Protein AF-A0A832M094-F1 (afdb_monomer_lite)

Secondary structure (DSSP, 8-state):
-HHHHHHHHHHHHHHHHHHHHHHHHHHHS-HHHHH---SS----TTHHHHHHHHHHHHHHHHHHHT--SS-HHHHHHHHHHHHHHHHHHHHHHHHHHHHSSEEEEEETTEEEEEETTEEEEEE-HHHHHHHHHHHHHHHHHHHHHHTT----S--

Structure (mmCIF, N/CA/C/O backbone):
data_AF-A0A832M094-F1
#
_entry.id   AF-A0A832M094-F1
#
loop_
_atom_site.group_PDB
_atom_site.id
_atom_site.type_symbol
_atom_site.label_atom_id
_atom_site.label_alt_id
_atom_site.label_comp_id
_atom_site.label_asym_id
_atom_site.label_entity_id
_atom_site.label_seq_id
_atom_site.pdbx_PDB_ins_code
_atom_site.Cartn_x
_atom_site.Cartn_y
_atom_site.Cartn_z
_atom_site.occupancy
_atom_site.B_iso_or_equiv
_atom_site.auth_seq_id
_atom_site.auth_comp_id
_atom_site.auth_asym_id
_atom_site.auth_atom_id
_atom_site.pdbx_PDB_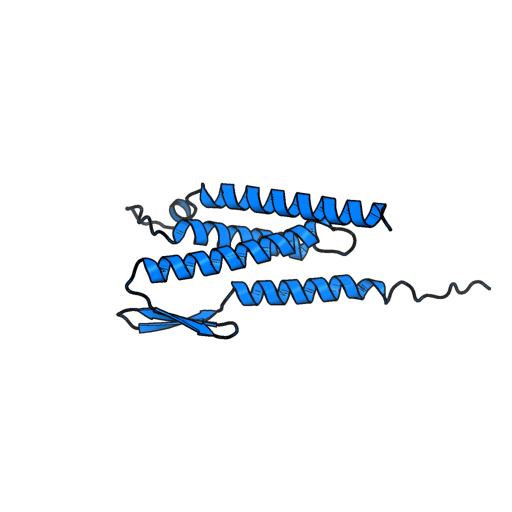model_num
ATOM 1 N N . MET A 1 1 ? -25.632 3.778 18.331 1.00 73.06 1 MET A N 1
ATOM 2 C CA . MET A 1 1 ? -25.282 3.499 16.916 1.00 73.06 1 MET A CA 1
ATOM 3 C C . MET A 1 1 ? -24.633 4.694 16.205 1.00 73.06 1 MET A C 1
ATOM 5 O O . MET A 1 1 ? -23.495 4.558 15.785 1.00 73.06 1 MET A O 1
ATOM 9 N N . ARG A 1 2 ? -25.271 5.877 16.120 1.00 86.62 2 ARG A N 1
ATOM 10 C CA . ARG A 1 2 ? -24.704 7.049 15.403 1.00 86.62 2 ARG A CA 1
ATOM 11 C C . ARG A 1 2 ? -23.358 7.559 15.945 1.00 86.62 2 ARG A C 1
ATOM 13 O O . ARG A 1 2 ? -22.489 7.901 15.156 1.00 86.62 2 ARG A O 1
ATOM 20 N N . VAL A 1 3 ? -23.169 7.600 17.267 1.00 89.00 3 VAL A N 1
ATOM 21 C CA . VAL A 1 3 ? -21.906 8.062 17.889 1.00 89.00 3 VAL A CA 1
ATOM 22 C C . VAL A 1 3 ? -20.737 7.138 17.542 1.00 89.00 3 VAL A C 1
ATOM 24 O O . VAL A 1 3 ? -19.653 7.603 17.212 1.00 89.00 3 VAL A O 1
ATOM 27 N N . GLU A 1 4 ? -20.974 5.829 17.564 1.00 88.56 4 GLU A N 1
ATOM 28 C CA . GLU A 1 4 ? -19.950 4.835 17.243 1.00 88.56 4 GLU A CA 1
ATOM 29 C C . GLU A 1 4 ? -19.554 4.868 15.769 1.00 88.56 4 GLU A C 1
ATOM 31 O O . GLU A 1 4 ? -18.366 4.839 15.463 1.00 88.56 4 GLU A O 1
ATOM 36 N N . LEU A 1 5 ? -20.527 5.055 14.874 1.00 91.25 5 LEU A N 1
ATOM 37 C CA . LEU A 1 5 ? -20.260 5.279 13.456 1.00 91.25 5 LEU A CA 1
ATOM 38 C C . LEU A 1 5 ? -19.427 6.549 13.224 1.00 91.25 5 LEU A C 1
ATOM 40 O O . LEU A 1 5 ? -18.454 6.507 12.482 1.00 91.25 5 LEU A O 1
ATOM 44 N N . LYS A 1 6 ? -19.755 7.664 13.893 1.00 94.19 6 LYS A N 1
ATOM 45 C CA . LYS A 1 6 ? -18.978 8.912 13.785 1.00 94.19 6 LYS A CA 1
ATOM 46 C C . LYS A 1 6 ? -17.523 8.729 14.216 1.00 94.19 6 LYS A C 1
ATOM 48 O O . LYS A 1 6 ? -16.629 9.235 13.550 1.00 94.19 6 LYS A O 1
ATOM 53 N N . LYS A 1 7 ? -17.281 7.995 15.305 1.00 92.38 7 LYS A N 1
ATOM 54 C CA . LYS A 1 7 ? -15.923 7.687 15.777 1.00 92.38 7 LYS A CA 1
ATOM 55 C C . LYS A 1 7 ? -15.159 6.790 14.800 1.00 92.38 7 LYS A C 1
ATOM 57 O O . LYS A 1 7 ? -13.977 7.022 14.581 1.00 92.38 7 LYS A O 1
ATOM 62 N N . GLU A 1 8 ? -15.812 5.777 14.226 1.00 93.94 8 GLU A N 1
ATOM 63 C CA . GLU A 1 8 ? -15.198 4.922 13.197 1.00 93.94 8 GLU A CA 1
ATOM 64 C C . GLU A 1 8 ? -14.836 5.722 11.943 1.00 93.94 8 GLU A C 1
ATOM 66 O O . GLU A 1 8 ? -13.698 5.655 11.492 1.00 93.94 8 GLU A O 1
ATOM 71 N N . LEU A 1 9 ? -15.759 6.542 11.432 1.00 95.75 9 LEU A N 1
ATOM 72 C CA . LEU A 1 9 ? -15.506 7.404 10.275 1.00 95.75 9 LEU A CA 1
ATOM 73 C C . LEU A 1 9 ? -14.412 8.436 10.557 1.00 95.75 9 LEU A C 1
ATOM 75 O O . LEU A 1 9 ? -13.543 8.643 9.719 1.00 95.75 9 LEU A O 1
ATOM 79 N N . GLY A 1 10 ? -14.422 9.050 11.743 1.00 97.31 10 GLY A N 1
ATOM 80 C CA . GLY A 1 10 ? -13.387 9.998 12.152 1.00 97.31 10 GLY A CA 1
ATOM 81 C C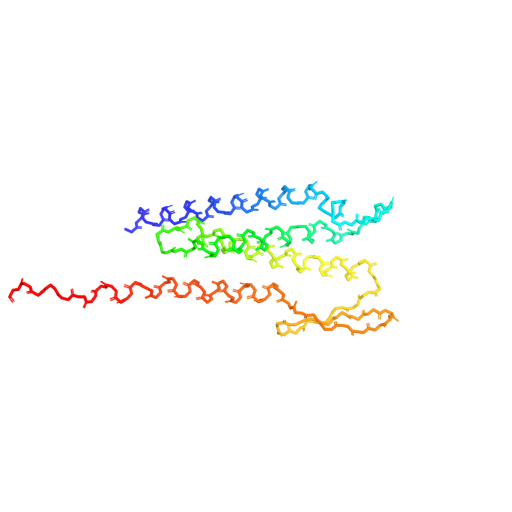 . GLY A 1 10 ? -12.002 9.353 12.213 1.00 97.31 10 GLY A C 1
ATOM 82 O O . GLY A 1 10 ? -11.041 9.924 11.707 1.00 97.31 10 GLY A O 1
ATOM 83 N N . ALA A 1 11 ? -11.902 8.139 12.763 1.00 97.06 11 ALA A N 1
ATOM 84 C CA . ALA A 1 11 ? -10.650 7.386 12.783 1.00 97.06 11 ALA A CA 1
ATOM 85 C C . ALA A 1 11 ? -10.197 6.977 11.373 1.00 97.06 11 ALA A C 1
ATOM 87 O O . ALA A 1 11 ? -9.014 7.087 11.068 1.00 97.06 11 ALA A O 1
ATOM 88 N N . GLY A 1 12 ? -11.127 6.548 10.513 1.00 97.50 12 GLY A N 1
ATOM 89 C CA . GLY A 1 12 ? -10.841 6.212 9.119 1.00 97.50 12 GLY A CA 1
ATOM 90 C C . GLY A 1 12 ? -10.336 7.413 8.320 1.00 97.50 12 GLY A C 1
ATOM 91 O O . GLY A 1 12 ? -9.324 7.313 7.634 1.00 97.50 12 GLY A O 1
ATOM 92 N N . PHE A 1 13 ? -10.988 8.569 8.464 1.00 98.31 13 PHE A N 1
ATOM 93 C CA . PHE A 1 13 ? -10.556 9.810 7.823 1.00 98.31 13 PHE A CA 1
ATOM 94 C C . PHE A 1 13 ? -9.177 10.248 8.324 1.00 98.31 13 PHE A C 1
ATOM 96 O O . PHE A 1 13 ? -8.294 10.509 7.515 1.00 98.31 13 PHE A O 1
ATOM 103 N N . ALA A 1 14 ? -8.959 10.253 9.643 1.00 98.25 14 ALA A N 1
ATOM 104 C CA . ALA A 1 14 ? -7.667 10.604 10.227 1.00 98.25 14 ALA A CA 1
ATOM 105 C C . ALA A 1 14 ? -6.541 9.670 9.751 1.00 98.25 14 ALA A C 1
ATOM 107 O O . ALA A 1 14 ? -5.464 10.143 9.392 1.00 98.25 14 ALA A O 1
ATOM 108 N N . ALA A 1 15 ? -6.795 8.358 9.704 1.00 98.44 15 ALA A N 1
ATOM 109 C CA . ALA A 1 15 ? -5.850 7.379 9.177 1.00 98.44 15 ALA A CA 1
ATOM 110 C C . ALA A 1 15 ? -5.527 7.637 7.702 1.00 98.44 15 ALA A C 1
ATOM 112 O O . ALA A 1 15 ? -4.357 7.668 7.336 1.00 98.44 15 ALA A O 1
ATOM 113 N N . LEU A 1 16 ? -6.545 7.882 6.872 1.00 98.50 16 LEU A N 1
ATOM 114 C CA . LEU A 1 16 ? -6.358 8.179 5.455 1.00 98.50 16 LEU A CA 1
ATOM 115 C C . LEU A 1 16 ? -5.545 9.462 5.247 1.00 98.50 16 LEU A C 1
ATOM 117 O O . LEU A 1 16 ? -4.590 9.456 4.474 1.00 98.50 16 LEU A O 1
ATOM 121 N N . SER A 1 17 ? -5.877 10.545 5.955 1.00 98.44 17 SER A N 1
ATOM 122 C CA . SER A 1 17 ? -5.116 11.798 5.894 1.00 98.44 17 SER A CA 1
ATOM 123 C C . SER A 1 17 ? -3.658 11.591 6.301 1.00 98.44 17 SER A C 1
ATOM 125 O O . SER A 1 17 ? -2.758 12.089 5.628 1.00 98.44 17 SER A O 1
ATOM 127 N N . LEU A 1 18 ? -3.415 10.818 7.364 1.00 98.50 18 LEU A N 1
ATOM 128 C CA . LEU A 1 18 ? -2.065 10.497 7.814 1.00 98.50 18 LEU A CA 1
ATOM 129 C C . LEU A 1 18 ? -1.306 9.654 6.779 1.00 98.50 18 LEU A C 1
ATOM 131 O O . LEU A 1 18 ? -0.157 9.958 6.477 1.00 98.50 18 LEU A O 1
ATOM 135 N N . THR A 1 19 ? -1.946 8.643 6.185 1.00 98.62 19 THR A N 1
ATOM 136 C CA . THR A 1 19 ? -1.367 7.843 5.095 1.00 98.62 19 THR A CA 1
ATOM 137 C C . THR A 1 19 ? -0.963 8.717 3.912 1.00 98.62 19 THR A C 1
ATOM 139 O O . THR A 1 19 ? 0.155 8.586 3.419 1.00 98.62 19 THR A O 1
ATOM 142 N N . LEU A 1 20 ? -1.834 9.632 3.477 1.00 98.38 20 LEU A N 1
ATOM 143 C CA . LEU A 1 20 ? -1.548 10.537 2.362 1.00 98.38 20 LEU A CA 1
ATOM 144 C C . LEU A 1 20 ? -0.398 11.497 2.681 1.00 98.38 20 LEU A C 1
ATOM 146 O O . LEU A 1 20 ? 0.463 11.714 1.832 1.00 98.38 20 LEU A O 1
ATOM 150 N N . LEU A 1 21 ? -0.344 12.027 3.907 1.00 98.31 21 LEU A N 1
ATOM 151 C CA . LEU A 1 21 ? 0.757 12.879 4.352 1.00 98.31 21 LEU A CA 1
ATOM 152 C C . LEU A 1 21 ? 2.092 12.122 4.332 1.00 98.31 21 LEU A C 1
ATOM 154 O O . LEU A 1 21 ? 3.063 12.608 3.759 1.00 98.31 21 LEU A O 1
ATOM 158 N N . ILE A 1 22 ? 2.136 10.918 4.912 1.00 98.06 22 ILE A N 1
ATOM 159 C CA . ILE A 1 22 ? 3.345 10.083 4.922 1.00 98.06 22 ILE A CA 1
ATOM 160 C C . ILE A 1 22 ? 3.761 9.729 3.487 1.00 98.06 22 ILE A C 1
ATOM 162 O O . ILE A 1 22 ? 4.943 9.805 3.161 1.00 98.06 22 ILE A O 1
ATOM 166 N N . ALA A 1 23 ? 2.810 9.388 2.613 1.00 97.44 23 ALA A N 1
ATOM 167 C CA . ALA A 1 23 ? 3.091 9.093 1.210 1.00 97.44 23 ALA A CA 1
ATOM 168 C C . ALA A 1 23 ? 3.664 10.309 0.463 1.00 97.44 23 ALA A C 1
ATOM 170 O O . ALA A 1 23 ? 4.625 10.161 -0.286 1.00 97.44 23 ALA A O 1
ATOM 171 N N . ALA A 1 24 ? 3.129 11.512 0.695 1.00 96.75 24 ALA A N 1
ATOM 172 C CA . ALA A 1 24 ? 3.652 12.742 0.100 1.00 96.75 24 ALA A CA 1
ATOM 173 C C . ALA A 1 24 ? 5.090 13.037 0.563 1.00 96.75 24 ALA A C 1
ATOM 175 O O . ALA A 1 24 ? 5.949 13.365 -0.256 1.00 96.75 24 ALA A O 1
ATOM 176 N N . LEU A 1 25 ? 5.377 12.852 1.856 1.00 96.25 25 LEU A N 1
ATOM 177 C CA . LEU A 1 25 ? 6.731 12.993 2.402 1.00 96.25 25 LEU A CA 1
ATOM 178 C C . LEU A 1 25 ? 7.691 11.948 1.814 1.00 96.25 25 LEU A C 1
ATOM 180 O O . LEU A 1 25 ? 8.807 12.289 1.421 1.00 96.25 25 LEU A O 1
ATOM 184 N N . ALA A 1 26 ? 7.251 10.694 1.695 1.00 94.81 26 ALA A N 1
ATOM 185 C CA . ALA A 1 26 ? 8.029 9.623 1.076 1.00 94.81 26 ALA A CA 1
ATOM 186 C C . ALA A 1 26 ? 8.323 9.908 -0.405 1.00 94.81 26 ALA A C 1
ATOM 188 O O . ALA A 1 26 ? 9.442 9.698 -0.862 1.00 94.81 26 ALA A O 1
ATOM 189 N N . ALA A 1 27 ? 7.346 10.433 -1.147 1.00 92.88 27 ALA A N 1
ATOM 190 C CA . ALA A 1 27 ? 7.522 10.823 -2.543 1.00 92.88 27 ALA A CA 1
ATOM 191 C C . ALA A 1 27 ? 8.575 11.933 -2.701 1.00 92.88 27 ALA A C 1
ATOM 193 O O . ALA A 1 27 ? 9.410 11.861 -3.602 1.00 92.88 27 ALA A O 1
ATOM 194 N N . ALA A 1 28 ? 8.557 12.929 -1.811 1.00 90.12 28 ALA A N 1
ATOM 195 C CA . ALA A 1 28 ? 9.466 14.074 -1.841 1.00 90.12 28 ALA A CA 1
ATOM 196 C C . ALA A 1 28 ? 10.895 13.751 -1.367 1.00 90.12 28 ALA A C 1
ATOM 198 O O . ALA A 1 28 ? 11.827 14.470 -1.718 1.00 90.12 28 ALA A O 1
ATOM 199 N N . THR A 1 29 ? 11.084 12.681 -0.592 1.00 86.88 29 THR A N 1
ATOM 200 C CA . THR A 1 29 ? 12.382 12.342 0.012 1.00 86.88 29 THR A CA 1
ATOM 201 C C . THR A 1 29 ? 13.147 11.341 -0.860 1.00 86.88 29 THR A C 1
ATOM 203 O O . THR A 1 29 ? 12.649 10.232 -1.055 1.00 86.88 29 THR A O 1
ATOM 206 N N . PRO A 1 30 ? 14.356 11.655 -1.363 1.00 82.88 30 PRO A N 1
ATOM 207 C CA . PRO A 1 30 ? 15.149 10.731 -2.171 1.00 82.88 30 PRO A CA 1
ATOM 208 C C . PRO A 1 30 ? 15.818 9.647 -1.323 1.00 82.88 30 PRO A C 1
ATOM 210 O O . PRO A 1 30 ? 17.008 9.692 -1.033 1.00 82.88 30 PRO A O 1
ATOM 213 N N . LEU A 1 31 ? 15.031 8.658 -0.892 1.00 77.12 31 LEU A N 1
ATOM 214 C CA . LEU A 1 31 ? 15.503 7.567 -0.031 1.00 77.12 31 LEU A CA 1
ATOM 215 C C . LEU A 1 31 ? 16.639 6.753 -0.669 1.00 77.12 31 LEU A C 1
ATOM 217 O O . LEU A 1 31 ? 17.504 6.244 0.039 1.00 77.12 31 LEU A O 1
ATOM 221 N N . GLU A 1 32 ? 16.662 6.637 -1.993 1.00 78.06 32 GLU A N 1
ATOM 222 C CA . GLU A 1 32 ? 17.717 5.937 -2.719 1.00 78.06 32 GLU A CA 1
ATOM 223 C C . GLU A 1 32 ? 19.086 6.620 -2.623 1.00 78.06 32 GLU A C 1
ATOM 225 O O . GLU A 1 32 ? 20.094 5.919 -2.688 1.00 78.06 32 GLU A O 1
ATOM 230 N N . ASP A 1 33 ? 19.145 7.938 -2.411 1.00 74.25 33 ASP A N 1
ATOM 231 C CA . ASP A 1 33 ? 20.415 8.663 -2.264 1.00 74.25 33 ASP A CA 1
ATOM 232 C C . ASP A 1 33 ? 21.090 8.308 -0.932 1.00 74.25 33 ASP A C 1
ATOM 234 O O . ASP A 1 33 ? 22.311 8.340 -0.808 1.00 74.25 33 ASP A O 1
ATOM 238 N N . PHE A 1 34 ? 20.298 7.907 0.067 1.00 72.62 34 PHE A N 1
ATOM 239 C CA . PHE A 1 34 ? 20.805 7.410 1.345 1.00 72.62 34 PHE A CA 1
ATOM 240 C C . PHE A 1 34 ? 21.165 5.921 1.297 1.00 72.62 34 PHE A C 1
ATOM 242 O O . PHE A 1 34 ? 22.031 5.470 2.044 1.00 72.62 34 PHE A O 1
ATOM 249 N N . LEU A 1 35 ? 20.477 5.144 0.454 1.00 69.94 35 LEU A N 1
ATOM 250 C CA . LEU A 1 35 ? 20.593 3.682 0.412 1.00 69.94 35 LEU A CA 1
ATOM 251 C C . LEU A 1 35 ? 21.531 3.169 -0.687 1.00 69.94 35 LEU A C 1
ATOM 253 O O . LEU A 1 35 ? 21.949 2.012 -0.633 1.00 69.94 35 LEU A O 1
ATOM 257 N N . SER A 1 36 ? 21.872 3.992 -1.679 1.00 60.75 36 SER A N 1
ATOM 258 C CA . SER A 1 36 ? 22.736 3.609 -2.793 1.00 60.75 36 SER A CA 1
ATOM 259 C C . SER A 1 36 ? 24.037 4.416 -2.799 1.00 60.75 36 SER A C 1
ATOM 261 O O . SER A 1 36 ? 24.042 5.635 -2.713 1.00 60.75 36 SER A O 1
ATOM 263 N N . HIS A 1 37 ? 25.172 3.721 -2.915 1.00 58.09 37 HIS A N 1
ATOM 264 C CA . HIS A 1 37 ? 26.513 4.322 -2.955 1.00 58.09 37 HIS A CA 1
ATOM 265 C C . HIS A 1 37 ? 26.922 4.769 -4.375 1.00 58.09 37 HIS A C 1
ATOM 267 O O . HIS A 1 37 ? 28.108 4.841 -4.694 1.00 58.09 37 HIS A O 1
ATOM 273 N N . TYR A 1 38 ? 25.962 4.982 -5.284 1.00 55.84 38 TYR A N 1
ATOM 274 C CA . TYR A 1 38 ? 26.288 5.272 -6.680 1.00 55.84 38 TYR A CA 1
ATOM 275 C C . TYR A 1 38 ? 26.562 6.771 -6.884 1.00 55.84 38 TYR A C 1
ATOM 277 O O . TYR A 1 38 ? 25.717 7.594 -6.548 1.00 55.84 38 TYR A O 1
ATOM 285 N N . PRO A 1 39 ? 27.703 7.142 -7.496 1.00 55.28 39 PRO A N 1
ATOM 286 C CA . PRO A 1 39 ? 28.136 8.537 -7.625 1.00 55.28 39 PRO A CA 1
ATOM 287 C C . PRO A 1 39 ? 27.322 9.369 -8.632 1.00 55.28 39 PRO A C 1
ATOM 289 O O . PRO A 1 39 ? 27.555 10.567 -8.761 1.00 55.28 39 PRO A O 1
ATOM 292 N N . LEU A 1 40 ? 26.388 8.756 -9.368 1.00 54.12 40 LEU A N 1
ATOM 293 C CA . LEU A 1 40 ? 25.531 9.430 -10.343 1.00 54.12 40 LEU A CA 1
ATOM 294 C C . LEU A 1 40 ? 24.061 9.137 -10.017 1.00 54.12 40 LEU A C 1
ATOM 296 O O . LEU A 1 40 ? 23.679 7.961 -10.047 1.00 54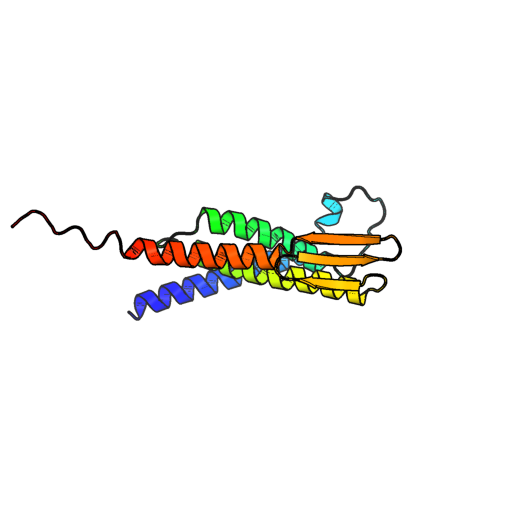.12 40 LEU A O 1
ATOM 300 N N . PRO A 1 41 ? 23.226 10.164 -9.763 1.00 56.56 41 PRO A N 1
ATOM 301 C CA . PRO A 1 41 ? 21.809 9.968 -9.502 1.00 56.56 41 PRO A CA 1
ATOM 302 C C . PRO A 1 41 ? 21.139 9.466 -10.782 1.00 56.56 41 PRO A C 1
ATOM 304 O O . PRO A 1 41 ? 20.894 10.214 -11.729 1.00 56.56 41 PRO A O 1
ATOM 307 N N . ARG A 1 42 ? 20.860 8.163 -10.843 1.00 61.97 42 ARG A N 1
ATOM 308 C CA . ARG A 1 42 ? 20.002 7.607 -11.889 1.00 61.97 42 ARG A CA 1
ATOM 309 C C . ARG A 1 42 ? 18.563 7.818 -11.464 1.00 61.97 42 ARG A C 1
ATOM 311 O O . ARG A 1 42 ? 18.051 7.034 -10.680 1.00 61.97 42 ARG A O 1
ATOM 318 N N . LEU A 1 43 ? 17.921 8.864 -11.967 1.00 71.00 43 LEU A N 1
ATOM 319 C CA . LEU A 1 43 ? 16.497 9.087 -11.736 1.00 71.00 43 LEU A CA 1
ATOM 320 C C . LEU A 1 43 ? 15.695 8.132 -12.619 1.00 71.00 43 LEU A C 1
ATOM 322 O O . LEU A 1 43 ? 15.566 8.357 -13.823 1.00 71.00 43 LEU A O 1
ATOM 326 N N . TYR A 1 44 ? 15.161 7.062 -12.032 1.00 80.44 44 TYR A N 1
ATOM 327 C CA . TYR A 1 44 ? 14.214 6.208 -12.741 1.00 80.44 44 TYR A CA 1
ATOM 328 C C . TYR A 1 44 ? 12.772 6.641 -12.444 1.00 80.44 44 TYR A C 1
ATOM 330 O O . TYR A 1 44 ? 12.453 6.946 -11.292 1.00 80.44 44 TYR A O 1
ATOM 338 N N . PRO A 1 45 ? 11.861 6.607 -13.436 1.00 82.88 45 PRO A N 1
ATOM 339 C CA . PRO A 1 45 ? 10.462 7.008 -13.247 1.00 82.88 45 PRO A CA 1
ATOM 340 C C . PRO A 1 45 ? 9.733 6.248 -12.129 1.00 82.88 45 PRO A C 1
ATOM 342 O O . PRO A 1 45 ? 8.801 6.768 -11.523 1.00 82.88 45 PRO A O 1
ATOM 345 N N . TRP A 1 46 ? 10.165 5.021 -11.830 1.00 85.94 46 TRP A N 1
ATOM 346 C CA . TRP A 1 46 ? 9.561 4.167 -10.810 1.00 85.94 46 TRP A CA 1
ATOM 347 C C . TRP A 1 46 ? 10.030 4.463 -9.374 1.00 85.94 46 TRP A C 1
ATOM 349 O O . TRP A 1 46 ? 9.437 3.942 -8.428 1.00 85.94 46 TRP A O 1
ATOM 359 N N . TYR A 1 47 ? 11.043 5.317 -9.175 1.00 88.88 47 TYR A N 1
ATOM 360 C CA . TYR A 1 47 ? 11.595 5.629 -7.849 1.00 88.88 47 TYR A CA 1
ATOM 361 C C . TYR A 1 47 ? 10.571 6.232 -6.894 1.00 88.88 47 TYR A C 1
ATOM 363 O O . TYR A 1 47 ? 10.480 5.804 -5.746 1.00 88.88 47 TYR A O 1
ATOM 371 N N . VAL A 1 48 ? 9.758 7.181 -7.364 1.00 92.12 48 VAL A N 1
ATOM 372 C CA . VAL A 1 48 ? 8.734 7.826 -6.527 1.00 92.12 48 VAL A CA 1
ATOM 373 C C . VAL A 1 48 ? 7.767 6.788 -5.960 1.00 92.12 48 VAL A C 1
ATOM 375 O O . VAL A 1 48 ? 7.495 6.773 -4.761 1.00 92.12 48 VAL A O 1
ATOM 378 N N . TYR A 1 49 ? 7.290 5.878 -6.807 1.00 95.25 49 TYR A N 1
ATOM 379 C CA . TYR A 1 49 ? 6.367 4.825 -6.398 1.00 95.25 49 TYR A CA 1
ATOM 380 C C . TYR A 1 49 ? 7.033 3.806 -5.469 1.00 95.25 49 TYR A C 1
ATOM 382 O O . TYR A 1 49 ? 6.431 3.394 -4.480 1.00 95.25 49 TYR A O 1
ATOM 390 N N . TRP A 1 50 ? 8.294 3.454 -5.729 1.00 93.75 50 TRP A N 1
ATOM 391 C CA . TRP A 1 50 ? 9.067 2.570 -4.859 1.00 93.75 50 TRP A CA 1
ATOM 392 C C . TRP A 1 50 ? 9.253 3.152 -3.449 1.00 93.75 50 TRP A C 1
ATOM 394 O O . TRP A 1 50 ? 8.997 2.450 -2.470 1.00 93.75 50 TRP A O 1
ATOM 404 N N . ARG A 1 51 ? 9.611 4.440 -3.324 1.00 94.50 51 ARG A N 1
ATOM 405 C CA . ARG A 1 51 ? 9.751 5.122 -2.022 1.00 94.50 51 ARG A CA 1
ATOM 406 C C . ARG A 1 51 ? 8.456 5.045 -1.217 1.00 94.50 51 ARG A C 1
ATOM 408 O O . ARG A 1 51 ? 8.474 4.682 -0.042 1.00 94.50 51 ARG A O 1
ATOM 415 N N . ILE A 1 52 ? 7.328 5.349 -1.866 1.00 97.38 52 ILE A N 1
ATOM 416 C CA . ILE A 1 52 ? 6.005 5.268 -1.239 1.00 97.38 52 ILE A CA 1
ATOM 417 C C . ILE A 1 52 ? 5.733 3.831 -0.782 1.00 97.38 52 ILE A C 1
ATOM 419 O O . ILE A 1 52 ? 5.369 3.634 0.374 1.00 97.38 52 ILE A O 1
ATOM 423 N N . ALA A 1 53 ? 5.957 2.830 -1.638 1.00 97.12 53 ALA A N 1
ATOM 424 C CA . ALA A 1 53 ? 5.702 1.429 -1.307 1.00 97.12 53 ALA A CA 1
ATOM 425 C C . ALA A 1 53 ? 6.507 0.962 -0.082 1.00 97.12 53 ALA A C 1
ATOM 427 O O . ALA A 1 53 ? 5.947 0.335 0.818 1.00 97.12 53 ALA A O 1
ATOM 428 N N . VAL A 1 54 ? 7.795 1.317 -0.004 1.00 95.81 54 VAL A N 1
ATOM 429 C CA . VAL A 1 54 ? 8.667 0.975 1.132 1.00 95.81 54 VAL A CA 1
ATOM 430 C C . VAL A 1 54 ? 8.174 1.620 2.427 1.00 95.81 54 VAL A C 1
ATOM 432 O O . VAL A 1 54 ? 8.023 0.939 3.442 1.00 95.81 54 VAL A O 1
ATOM 435 N N . VAL A 1 55 ? 7.874 2.919 2.410 1.00 97.69 55 VAL A N 1
ATOM 436 C CA . VAL A 1 55 ? 7.413 3.623 3.616 1.00 97.69 55 VAL A CA 1
ATOM 437 C C . VAL A 1 55 ? 6.029 3.135 4.050 1.00 97.69 55 VAL A C 1
ATOM 439 O O . VAL A 1 55 ? 5.773 2.982 5.248 1.00 97.69 55 VAL A O 1
ATOM 442 N N . MET A 1 56 ? 5.141 2.832 3.101 1.00 98.62 56 MET A N 1
ATOM 443 C CA . MET A 1 56 ? 3.836 2.246 3.405 1.00 98.62 56 MET A CA 1
ATOM 444 C C . MET A 1 56 ? 3.962 0.839 3.988 1.00 98.62 56 MET A C 1
ATOM 446 O O . MET A 1 56 ? 3.189 0.508 4.880 1.00 98.62 56 MET A O 1
ATOM 450 N N . LEU A 1 57 ? 4.959 0.046 3.578 1.00 98.44 57 LEU A N 1
ATOM 451 C CA . LEU A 1 57 ? 5.220 -1.267 4.176 1.00 98.44 57 LEU A CA 1
ATOM 452 C C . LEU A 1 57 ? 5.618 -1.132 5.646 1.00 98.44 57 LEU A C 1
ATOM 454 O O . LEU A 1 57 ? 5.065 -1.814 6.502 1.00 98.44 57 LEU A O 1
ATOM 458 N N . ILE A 1 58 ? 6.537 -0.214 5.952 1.00 98.06 58 ILE A N 1
ATOM 459 C CA . ILE A 1 58 ? 6.980 0.048 7.330 1.00 98.06 58 ILE A CA 1
ATOM 460 C C . ILE A 1 58 ? 5.810 0.561 8.179 1.00 98.06 58 ILE A C 1
ATOM 462 O O . ILE A 1 58 ? 5.588 0.088 9.295 1.00 98.06 58 ILE A O 1
ATOM 466 N N . THR A 1 59 ? 5.030 1.496 7.632 1.00 98.44 59 THR A N 1
ATOM 467 C CA . THR A 1 59 ? 3.830 2.031 8.289 1.00 98.44 59 THR A CA 1
ATOM 468 C C . THR A 1 59 ? 2.818 0.922 8.564 1.00 98.44 59 THR A C 1
ATOM 470 O O . THR A 1 59 ? 2.262 0.861 9.659 1.00 98.44 59 THR A O 1
ATOM 473 N N . TRP A 1 60 ? 2.615 0.020 7.601 1.00 98.69 60 TRP A N 1
ATOM 474 C CA . TRP A 1 60 ? 1.727 -1.126 7.734 1.00 98.69 60 TRP A CA 1
ATOM 475 C C . TRP A 1 60 ? 2.185 -2.081 8.841 1.00 98.69 60 TRP A C 1
ATOM 477 O O . TRP A 1 60 ? 1.374 -2.410 9.701 1.00 98.69 60 TRP A O 1
ATOM 487 N N . ILE A 1 61 ? 3.473 -2.448 8.896 1.00 98.50 61 ILE A N 1
ATOM 488 C CA . ILE A 1 61 ? 4.030 -3.317 9.954 1.00 98.50 61 ILE A CA 1
ATOM 489 C C . ILE A 1 61 ? 3.787 -2.703 11.340 1.00 98.50 61 ILE A C 1
ATOM 491 O O . ILE A 1 61 ? 3.307 -3.377 12.257 1.00 98.50 61 ILE A O 1
ATOM 495 N N . ALA A 1 62 ? 4.088 -1.411 11.496 1.00 98.19 62 ALA A N 1
ATOM 496 C CA . ALA A 1 62 ? 3.893 -0.706 12.759 1.00 98.19 62 ALA A CA 1
ATOM 497 C C . ALA A 1 62 ? 2.406 -0.626 13.148 1.00 98.19 62 ALA A C 1
ATOM 499 O O . ALA A 1 62 ? 2.049 -0.860 14.303 1.00 98.19 62 ALA A O 1
ATOM 500 N N . ALA A 1 63 ? 1.528 -0.321 12.189 1.00 98.00 63 ALA A N 1
ATOM 501 C CA . ALA A 1 63 ? 0.094 -0.211 12.425 1.00 98.00 63 ALA A CA 1
ATOM 502 C C . ALA A 1 63 ? -0.552 -1.568 12.740 1.00 98.00 63 ALA A C 1
ATOM 504 O O . ALA A 1 63 ? -1.339 -1.643 13.683 1.00 98.00 63 ALA A O 1
ATOM 505 N N . SER A 1 64 ? -0.187 -2.626 12.010 1.00 97.38 64 SER A N 1
ATOM 506 C CA . SER A 1 64 ? -0.630 -4.010 12.234 1.00 97.38 64 SER A CA 1
ATOM 507 C C . SER A 1 64 ? -0.247 -4.497 13.635 1.00 97.38 64 SER A C 1
ATOM 509 O O . SER A 1 64 ? -1.107 -4.950 14.389 1.00 97.38 64 SER A O 1
ATOM 511 N N . SER A 1 65 ? 0.992 -4.241 14.071 1.00 96.88 65 SER A N 1
ATOM 512 C CA . SER A 1 65 ? 1.467 -4.600 15.421 1.00 96.88 65 SER A CA 1
ATOM 513 C C . SER A 1 65 ? 0.657 -3.952 16.555 1.00 96.88 65 SER A C 1
ATOM 515 O O . SER A 1 65 ? 0.651 -4.434 17.688 1.00 96.88 65 SER A O 1
ATOM 517 N N . LEU A 1 66 ? -0.018 -2.834 16.271 1.00 96.00 66 LEU A N 1
ATOM 518 C CA . LEU A 1 66 ? -0.838 -2.086 17.224 1.00 96.00 66 LEU A CA 1
ATOM 519 C C . LEU A 1 66 ? -2.341 -2.222 16.949 1.00 96.00 66 LEU A C 1
ATOM 521 O O . LEU A 1 66 ? -3.144 -1.645 17.693 1.00 96.00 66 LEU A O 1
ATOM 525 N N . ALA A 1 67 ? -2.736 -2.924 15.885 1.00 93.38 67 ALA A N 1
ATOM 526 C CA . ALA A 1 67 ? -4.116 -3.017 15.453 1.00 93.38 67 ALA A CA 1
ATOM 527 C C . ALA A 1 67 ? -4.916 -3.844 16.463 1.00 93.38 67 ALA A C 1
ATOM 529 O O . ALA A 1 67 ? -4.650 -5.013 16.726 1.00 93.38 67 ALA A O 1
ATOM 530 N N . SER A 1 68 ? -5.935 -3.219 17.046 1.00 92.38 68 SER A N 1
ATOM 531 C CA . SER A 1 68 ? -6.859 -3.891 17.953 1.00 92.38 68 SER A CA 1
ATOM 532 C C . SER A 1 68 ? -8.279 -3.395 17.728 1.00 92.38 68 SER A C 1
ATOM 534 O O . SER A 1 68 ? -8.556 -2.481 16.939 1.00 92.38 68 SER A O 1
ATOM 536 N N . LYS A 1 69 ? -9.223 -4.003 18.442 1.00 87.81 69 LYS A N 1
ATOM 537 C CA . LYS A 1 69 ? -10.618 -3.583 18.393 1.00 87.81 69 LYS A CA 1
ATOM 538 C C . LYS A 1 69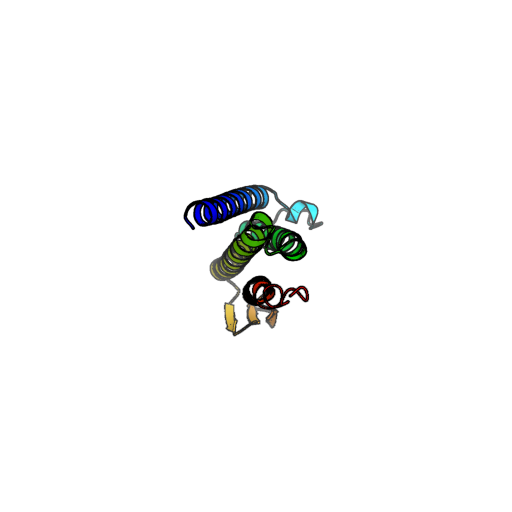 ? -10.808 -2.177 18.973 1.00 87.81 69 LYS A C 1
ATOM 540 O O . LYS A 1 69 ? -11.564 -1.389 18.401 1.00 87.81 69 LYS A O 1
ATOM 545 N N . GLU A 1 70 ? -10.108 -1.851 20.061 1.00 90.56 70 GLU A N 1
ATOM 546 C CA . GLU A 1 70 ? -10.151 -0.538 20.714 1.00 90.56 70 GLU A CA 1
ATOM 547 C C . GLU A 1 70 ? -9.363 0.519 19.929 1.00 90.56 70 GLU A C 1
ATOM 549 O O . GLU A 1 70 ? -9.764 1.683 19.868 1.0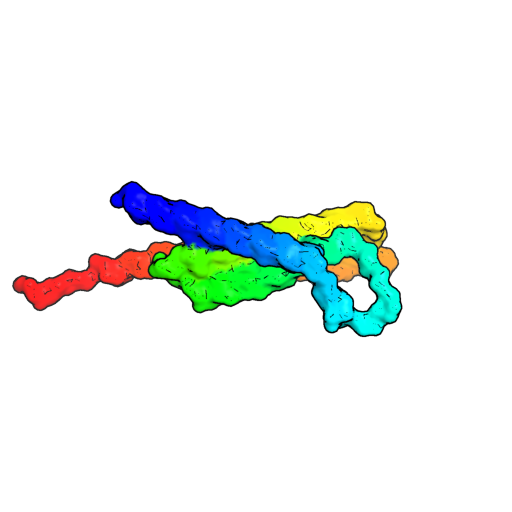0 90.56 70 GLU A O 1
ATOM 554 N N . ARG A 1 71 ? -8.263 0.118 19.281 1.00 93.81 71 ARG A N 1
ATOM 555 C CA . ARG A 1 71 ? -7.346 1.012 18.561 1.00 93.81 71 ARG A CA 1
ATOM 556 C C . ARG A 1 71 ? -7.779 1.229 17.110 1.00 93.81 71 ARG A C 1
ATOM 558 O O . ARG A 1 71 ? -7.116 0.805 16.167 1.00 93.81 71 ARG A O 1
ATOM 565 N N . ARG A 1 72 ? -8.900 1.939 16.932 1.00 95.25 72 ARG A N 1
ATOM 566 C CA . ARG A 1 72 ? -9.507 2.223 15.611 1.00 95.25 72 ARG A CA 1
ATOM 567 C C . ARG A 1 72 ? -8.539 2.896 14.646 1.00 95.25 72 ARG A C 1
ATOM 569 O O . ARG A 1 72 ? -8.494 2.508 13.488 1.00 95.25 72 ARG A O 1
ATOM 576 N N . LEU A 1 73 ? -7.771 3.877 15.127 1.00 96.81 73 LEU A N 1
ATOM 577 C CA . LEU A 1 73 ? -6.807 4.597 14.294 1.00 96.81 73 LEU A CA 1
ATOM 578 C C . LEU A 1 73 ? -5.734 3.652 13.743 1.00 96.81 73 LEU A C 1
ATOM 580 O O . LEU A 1 73 ? -5.514 3.656 12.543 1.00 96.81 73 LEU A O 1
ATOM 584 N N . ALA A 1 74 ? -5.124 2.811 14.587 1.00 97.31 74 ALA A N 1
ATOM 585 C CA . ALA A 1 74 ? -4.114 1.842 14.150 1.00 97.31 74 ALA A CA 1
ATOM 586 C C . ALA A 1 74 ? -4.690 0.841 13.137 1.00 97.31 74 ALA A C 1
ATOM 588 O O . ALA A 1 74 ? -4.089 0.598 12.097 1.00 97.31 74 ALA A O 1
ATOM 589 N N . ARG A 1 75 ? -5.904 0.337 13.390 1.00 97.19 75 ARG A N 1
ATOM 590 C CA . ARG A 1 75 ? -6.606 -0.565 12.469 1.00 97.19 75 ARG A CA 1
ATOM 591 C C . ARG A 1 75 ? -6.866 0.080 11.106 1.00 97.19 75 ARG A C 1
ATOM 593 O O . ARG A 1 75 ? -6.604 -0.534 10.079 1.00 97.19 75 ARG A O 1
ATOM 600 N N . TRP A 1 76 ? -7.371 1.312 11.084 1.00 98.25 76 TRP A N 1
ATOM 601 C CA . TRP A 1 76 ? -7.603 2.019 9.826 1.00 98.25 76 TRP A CA 1
ATOM 602 C C . TRP A 1 76 ? -6.297 2.408 9.135 1.00 98.25 76 TRP A C 1
ATOM 604 O O . TRP A 1 76 ? -6.226 2.289 7.919 1.00 98.25 76 TRP A O 1
ATOM 614 N N . LEU A 1 77 ? -5.258 2.780 9.888 1.00 98.50 77 LEU A N 1
ATOM 615 C CA . LEU A 1 77 ? -3.937 3.107 9.348 1.00 98.50 77 LEU A CA 1
ATOM 616 C C . LEU A 1 77 ? -3.271 1.887 8.704 1.00 98.50 77 LEU A C 1
ATOM 618 O O . LEU A 1 77 ? -2.657 2.018 7.649 1.00 98.50 77 LEU A O 1
ATOM 622 N N . MET A 1 78 ? -3.436 0.698 9.287 1.00 98.56 78 MET A N 1
ATOM 623 C CA . MET A 1 78 ? -3.037 -0.572 8.676 1.00 98.56 78 MET A CA 1
ATOM 624 C C . MET A 1 78 ? -3.753 -0.773 7.333 1.00 98.56 78 MET A C 1
ATOM 626 O O . MET A 1 78 ? -3.106 -1.015 6.321 1.00 98.56 78 MET A O 1
ATOM 630 N N . VAL A 1 79 ? -5.077 -0.603 7.285 1.00 98.50 79 VAL A N 1
ATOM 631 C CA . VAL A 1 79 ? -5.847 -0.770 6.040 1.00 98.50 79 VAL A CA 1
ATOM 632 C C . VAL A 1 79 ? -5.429 0.244 4.969 1.00 98.50 79 VAL A C 1
ATOM 634 O O . VAL A 1 79 ? -5.170 -0.135 3.828 1.00 98.50 79 VAL A O 1
ATOM 637 N N . THR A 1 80 ? -5.346 1.530 5.308 1.00 98.62 80 THR A N 1
ATOM 638 C CA . THR A 1 80 ? -5.023 2.580 4.331 1.00 98.62 80 THR A CA 1
ATOM 639 C C . THR A 1 80 ? -3.578 2.489 3.846 1.00 98.62 80 THR A C 1
ATOM 641 O O . THR A 1 80 ? -3.337 2.680 2.655 1.00 98.62 80 THR A O 1
ATOM 644 N N . SER A 1 81 ? -2.624 2.132 4.714 1.00 98.69 81 SER A N 1
ATOM 645 C CA . SER A 1 81 ? -1.231 1.889 4.305 1.00 98.69 81 SER A CA 1
ATOM 646 C C . SER A 1 81 ? -1.082 0.644 3.426 1.00 98.69 81 SER A C 1
ATOM 648 O O . SER A 1 81 ? -0.358 0.710 2.438 1.00 98.69 81 SER A O 1
ATOM 650 N N . ALA A 1 82 ? -1.820 -0.443 3.685 1.00 98.75 82 ALA A N 1
ATOM 651 C CA . ALA A 1 82 ? -1.846 -1.618 2.805 1.00 98.75 82 ALA A CA 1
ATOM 652 C C . ALA A 1 82 ? -2.345 -1.272 1.389 1.00 98.75 82 ALA A C 1
ATOM 654 O O . ALA A 1 82 ? -1.744 -1.673 0.391 1.00 98.75 82 ALA A O 1
ATOM 655 N N . LEU A 1 83 ? -3.421 -0.483 1.292 1.00 98.69 83 LEU A N 1
ATOM 656 C CA . LEU A 1 83 ? -3.965 -0.024 0.009 1.00 98.69 83 LEU A CA 1
ATOM 657 C C . LEU A 1 83 ? -2.992 0.899 -0.736 1.00 98.69 83 LEU A C 1
ATOM 659 O O . LEU A 1 83 ? -2.800 0.754 -1.946 1.00 98.69 83 LEU A O 1
ATOM 663 N N . ALA A 1 84 ? -2.358 1.833 -0.024 1.00 98.56 84 ALA A N 1
ATOM 664 C CA . ALA A 1 84 ? -1.359 2.729 -0.597 1.00 98.56 84 ALA A CA 1
ATOM 665 C C . ALA A 1 84 ? -0.100 1.969 -1.051 1.00 98.56 84 ALA A C 1
ATOM 667 O O . ALA A 1 84 ? 0.432 2.25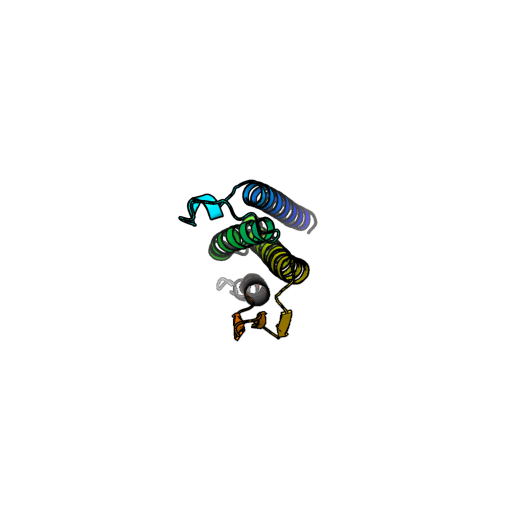3 -2.127 1.00 98.56 84 ALA A O 1
ATOM 668 N N . LEU A 1 85 ? 0.340 0.964 -0.286 1.00 98.62 85 LEU A N 1
ATOM 669 C CA . LEU A 1 85 ? 1.416 0.051 -0.668 1.00 98.62 85 LEU A CA 1
ATOM 670 C C . LEU A 1 85 ? 1.082 -0.684 -1.961 1.00 98.62 85 LEU A C 1
ATOM 672 O O . LEU A 1 85 ? 1.881 -0.650 -2.888 1.00 98.62 85 LEU A O 1
ATOM 676 N N . ALA A 1 86 ? -0.087 -1.319 -2.055 1.00 98.56 86 ALA A N 1
ATOM 677 C CA . ALA A 1 86 ? -0.458 -2.066 -3.255 1.00 98.56 86 ALA A CA 1
ATOM 678 C C . ALA A 1 86 ? -0.547 -1.139 -4.478 1.00 98.56 86 ALA A C 1
ATOM 680 O O . ALA A 1 86 ? 0.012 -1.434 -5.531 1.00 98.56 86 ALA A O 1
ATOM 681 N N . SER A 1 87 ? -1.172 0.031 -4.314 1.00 98.38 87 SER A N 1
ATOM 682 C CA . SER A 1 87 ? -1.308 1.023 -5.387 1.00 98.38 87 SER A CA 1
ATOM 683 C C . SER A 1 87 ? 0.053 1.506 -5.896 1.00 98.38 87 SER A C 1
ATOM 685 O O . SER A 1 87 ? 0.294 1.543 -7.100 1.00 98.38 87 SER A O 1
ATOM 687 N N . SER A 1 88 ? 0.964 1.847 -4.982 1.00 98.06 88 SER A N 1
ATOM 688 C CA . SER A 1 88 ? 2.317 2.289 -5.335 1.00 98.06 88 SER A CA 1
ATOM 689 C C . SER A 1 88 ? 3.181 1.151 -5.884 1.00 98.06 88 SER A C 1
ATOM 691 O O . SER A 1 88 ? 3.927 1.372 -6.832 1.00 98.06 88 SER A O 1
ATOM 693 N N . HIS A 1 89 ? 3.032 -0.078 -5.382 1.00 97.56 89 HIS A N 1
ATOM 694 C CA . HIS A 1 89 ? 3.697 -1.256 -5.935 1.00 97.56 89 HIS A CA 1
ATOM 695 C C . HIS A 1 89 ? 3.342 -1.446 -7.414 1.00 97.56 89 HIS A C 1
ATOM 697 O O . HIS A 1 89 ? 4.237 -1.497 -8.256 1.00 97.56 89 HIS A O 1
ATOM 703 N N . TYR A 1 90 ? 2.052 -1.457 -7.758 1.00 97.31 90 TYR A N 1
ATOM 704 C CA . TYR A 1 90 ? 1.626 -1.622 -9.149 1.00 97.31 90 TYR A CA 1
ATOM 705 C C . TYR A 1 90 ? 1.945 -0.411 -10.025 1.00 97.31 90 TYR A C 1
ATOM 707 O O . TYR A 1 90 ? 2.280 -0.589 -11.195 1.00 97.31 90 TYR A O 1
ATOM 715 N N . ALA A 1 91 ? 1.922 0.806 -9.474 1.00 96.88 91 ALA A N 1
ATOM 716 C CA . ALA A 1 91 ? 2.389 1.990 -10.191 1.00 96.88 91 ALA A CA 1
ATOM 717 C C . ALA A 1 91 ? 3.889 1.903 -10.526 1.00 96.88 91 ALA A C 1
ATOM 719 O O . ALA A 1 91 ? 4.285 2.259 -11.634 1.00 96.88 91 ALA A O 1
ATOM 720 N N . ALA A 1 92 ? 4.716 1.370 -9.617 1.00 94.69 92 ALA A N 1
ATOM 721 C CA . ALA A 1 92 ? 6.136 1.133 -9.873 1.00 94.69 92 ALA A CA 1
ATOM 722 C C . ALA A 1 92 ? 6.346 0.116 -11.006 1.00 94.69 92 ALA A C 1
ATOM 724 O O . ALA A 1 92 ? 7.107 0.393 -11.931 1.00 94.69 92 ALA A O 1
ATOM 725 N N . LEU A 1 93 ? 5.628 -1.016 -10.977 1.00 94.69 93 LEU A N 1
ATOM 726 C CA . LEU A 1 93 ? 5.700 -2.035 -12.034 1.00 94.69 93 LEU A CA 1
ATOM 727 C C . LEU A 1 93 ? 5.235 -1.478 -13.390 1.00 94.69 93 LEU A C 1
ATOM 729 O O . LEU A 1 93 ? 5.883 -1.699 -14.411 1.00 94.69 93 LEU A O 1
ATOM 733 N N . ALA A 1 94 ? 4.145 -0.708 -13.411 1.00 94.81 94 ALA A N 1
ATOM 734 C CA . ALA A 1 94 ? 3.648 -0.069 -14.628 1.00 94.81 94 ALA A CA 1
ATOM 735 C C . ALA A 1 94 ? 4.645 0.956 -15.195 1.00 94.81 94 ALA A C 1
ATOM 737 O O . ALA A 1 94 ? 4.860 1.008 -16.409 1.00 94.81 94 ALA A O 1
ATOM 738 N N . ALA A 1 95 ? 5.285 1.747 -14.329 1.00 92.75 95 ALA A N 1
ATOM 739 C CA . ALA A 1 95 ? 6.323 2.692 -14.728 1.00 92.75 95 ALA A CA 1
ATOM 740 C C . ALA A 1 95 ? 7.567 1.979 -15.284 1.00 92.75 95 ALA A C 1
ATOM 742 O O . ALA A 1 95 ? 8.140 2.443 -16.268 1.00 92.75 95 ALA A O 1
ATOM 743 N N . GLU A 1 96 ? 7.957 0.839 -14.707 1.00 90.06 96 GLU A N 1
ATOM 744 C CA . GLU A 1 96 ? 9.053 0.003 -15.213 1.00 90.06 96 GLU A CA 1
ATOM 745 C C . GLU A 1 96 ? 8.741 -0.563 -16.608 1.00 90.06 96 GLU A C 1
ATOM 747 O O . GLU A 1 96 ? 9.566 -0.451 -17.514 1.00 90.06 96 GLU A O 1
ATOM 752 N N . VAL A 1 97 ? 7.525 -1.076 -16.825 1.00 90.88 97 VAL A N 1
ATOM 753 C CA . VAL A 1 97 ? 7.072 -1.545 -18.149 1.00 90.88 97 VAL A CA 1
ATOM 754 C C . VAL A 1 97 ? 7.056 -0.404 -19.170 1.00 90.88 97 VAL A C 1
ATOM 756 O O . VAL A 1 97 ? 7.510 -0.577 -20.301 1.00 90.88 97 VAL A O 1
ATOM 759 N N . THR A 1 98 ? 6.577 0.778 -18.773 1.00 89.75 98 THR A N 1
ATOM 760 C CA . THR A 1 98 ? 6.473 1.954 -19.657 1.00 89.75 98 THR A CA 1
ATOM 761 C C . THR A 1 98 ? 7.842 2.524 -20.032 1.00 89.75 98 THR A C 1
ATOM 763 O O . THR A 1 98 ? 8.018 3.007 -21.148 1.00 89.75 98 THR A O 1
ATOM 766 N N . ALA A 1 99 ? 8.831 2.441 -19.136 1.00 85.81 99 ALA A N 1
ATOM 767 C CA . ALA A 1 99 ? 10.209 2.842 -19.424 1.00 85.81 99 ALA A CA 1
ATOM 768 C C . ALA A 1 99 ? 10.886 1.947 -20.485 1.00 85.81 99 ALA A C 1
ATOM 770 O O . ALA A 1 99 ? 11.871 2.358 -21.100 1.00 85.81 99 ALA A O 1
ATOM 771 N N . GLY A 1 100 ? 10.332 0.757 -20.738 1.00 83.25 100 GLY A N 1
ATOM 772 C CA . GLY A 1 100 ? 10.763 -0.160 -21.785 1.00 83.25 100 GLY A CA 1
ATOM 773 C C . GLY A 1 100 ? 11.897 -1.098 -21.365 1.00 83.25 100 GLY A C 1
ATOM 774 O O . GLY A 1 100 ? 12.638 -0.864 -20.415 1.00 83.25 100 GLY A O 1
ATOM 775 N N . GLY A 1 101 ? 12.036 -2.204 -22.101 1.00 84.31 101 GLY A N 1
ATOM 776 C CA . GLY A 1 101 ? 13.089 -3.205 -21.872 1.00 84.31 101 GLY A CA 1
ATOM 777 C C . GLY A 1 101 ? 12.759 -4.278 -20.829 1.00 84.31 101 GLY A C 1
ATOM 778 O O . GLY A 1 101 ? 13.564 -5.193 -20.646 1.00 84.31 101 GLY A O 1
ATOM 779 N N . VAL A 1 102 ? 11.578 -4.198 -20.209 1.00 89.75 102 VAL A N 1
ATOM 780 C CA . VAL A 1 102 ? 11.060 -5.170 -19.243 1.00 89.75 102 VAL A CA 1
ATOM 781 C C . VAL A 1 102 ? 9.627 -5.554 -19.613 1.00 89.75 102 VAL A C 1
ATOM 783 O O . VAL A 1 102 ? 8.811 -4.694 -19.942 1.00 89.75 102 VAL A O 1
ATOM 786 N N . LYS A 1 103 ? 9.308 -6.848 -19.541 1.00 93.62 103 LYS A N 1
ATOM 787 C CA . LYS A 1 103 ? 7.944 -7.379 -19.626 1.00 93.62 103 LYS A CA 1
ATOM 788 C C . LYS A 1 103 ? 7.570 -7.991 -18.281 1.00 93.62 103 LYS A C 1
ATOM 790 O O . LYS A 1 103 ? 8.363 -8.727 -17.695 1.00 93.62 103 LYS A O 1
ATOM 795 N N . ILE A 1 104 ? 6.370 -7.682 -17.798 1.00 94.94 104 ILE A N 1
ATOM 796 C CA . ILE A 1 104 ? 5.866 -8.184 -16.518 1.00 94.94 104 ILE A CA 1
ATOM 797 C C . ILE A 1 104 ? 4.624 -9.036 -16.764 1.00 94.94 104 ILE A C 1
ATOM 799 O O . ILE A 1 104 ? 3.685 -8.596 -17.423 1.00 94.94 104 ILE A O 1
ATOM 803 N N . GLU A 1 105 ? 4.629 -10.253 -16.229 1.00 95.44 105 GLU A N 1
ATOM 804 C CA . GLU A 1 105 ? 3.493 -11.175 -16.246 1.00 95.44 105 GLU A CA 1
ATOM 805 C C . GLU A 1 105 ? 3.005 -11.403 -14.812 1.00 95.44 105 GLU A C 1
ATOM 807 O O . GLU A 1 105 ? 3.791 -11.752 -13.928 1.00 95.44 105 GLU A O 1
ATOM 812 N N . MET A 1 106 ? 1.712 -11.178 -14.577 1.00 96.50 106 MET A N 1
ATOM 813 C CA . MET A 1 106 ? 1.105 -11.241 -13.247 1.00 96.50 106 MET A CA 1
ATOM 814 C C . MET A 1 106 ? 0.505 -12.621 -12.977 1.00 96.50 106 MET A C 1
ATOM 816 O O . MET A 1 106 ? -0.236 -13.155 -13.798 1.00 96.50 106 MET A O 1
ATOM 820 N N . PHE A 1 107 ? 0.760 -13.153 -11.784 1.00 96.25 107 PHE A N 1
ATOM 821 C CA . PHE A 1 107 ? 0.184 -14.390 -11.266 1.00 96.25 107 PHE A CA 1
ATOM 822 C C . PHE A 1 107 ? -0.444 -14.136 -9.881 1.00 96.25 107 PHE A C 1
ATOM 824 O O . PHE A 1 107 ? -0.211 -13.095 -9.256 1.00 96.25 107 PHE A O 1
ATOM 831 N N . PRO A 1 108 ? -1.232 -15.082 -9.347 1.00 95.81 108 PRO A N 1
ATOM 832 C CA . PRO A 1 108 ? -1.606 -15.050 -7.939 1.00 95.81 108 PRO A CA 1
ATOM 833 C C . PRO A 1 108 ? -0.353 -15.126 -7.053 1.00 95.81 108 PRO A C 1
ATOM 835 O O . PRO A 1 108 ? 0.439 -16.060 -7.165 1.00 95.81 108 PRO A O 1
ATOM 838 N N . LEU A 1 109 ? -0.186 -14.138 -6.175 1.00 96.62 109 LEU A N 1
ATOM 839 C CA . LEU A 1 109 ? 0.912 -13.934 -5.219 1.00 96.62 109 LEU A CA 1
ATOM 840 C C . LEU A 1 109 ? 2.304 -13.729 -5.820 1.00 96.62 109 LEU A C 1
ATOM 842 O O . LEU A 1 109 ? 3.258 -13.509 -5.078 1.00 96.62 109 LEU A O 1
ATOM 846 N N . LEU A 1 110 ? 2.453 -13.801 -7.136 1.00 97.31 110 LEU A N 1
ATOM 847 C CA . LEU A 1 110 ? 3.743 -13.793 -7.811 1.00 97.31 110 LEU A CA 1
ATOM 848 C C . LEU A 1 110 ? 3.658 -12.932 -9.068 1.00 97.31 110 LEU A C 1
ATOM 850 O O . LEU A 1 110 ? 2.600 -12.777 -9.668 1.00 97.31 110 LEU A O 1
ATOM 854 N N . TYR A 1 111 ? 4.791 -12.423 -9.520 1.00 96.56 111 TYR A N 1
ATOM 855 C CA . TYR A 1 111 ? 4.908 -11.846 -10.852 1.00 96.56 111 TYR A CA 1
ATOM 856 C C . TYR A 1 111 ? 6.264 -12.196 -11.447 1.00 96.56 111 TYR A C 1
ATOM 858 O O . TYR A 1 111 ? 7.265 -12.334 -10.739 1.00 96.56 111 TYR A O 1
ATOM 866 N N . ARG A 1 112 ? 6.297 -12.382 -12.761 1.00 96.56 112 ARG A N 1
ATOM 867 C CA . ARG A 1 112 ? 7.523 -12.651 -13.507 1.00 96.56 112 ARG A CA 1
ATOM 868 C C . ARG A 1 112 ? 7.985 -11.373 -14.181 1.00 96.56 112 ARG A C 1
ATOM 870 O O . ARG A 1 112 ? 7.193 -10.693 -14.821 1.00 96.56 112 ARG A O 1
ATOM 877 N N . VAL A 1 113 ? 9.273 -11.085 -14.054 1.00 94.38 113 VAL A N 1
ATOM 878 C CA . VAL A 1 113 ? 9.957 -9.984 -14.731 1.00 94.38 113 VAL A CA 1
ATOM 879 C C . VAL A 1 113 ? 10.880 -10.583 -15.785 1.00 94.38 113 VAL A C 1
ATOM 881 O O . VAL A 1 113 ? 11.817 -11.301 -15.441 1.00 94.38 113 VAL A O 1
ATOM 884 N N . GLU A 1 114 ? 10.609 -10.312 -17.056 1.00 93.69 114 GLU A N 1
ATOM 885 C CA . GLU A 1 114 ? 11.419 -10.733 -18.201 1.00 93.69 114 GLU A CA 1
ATOM 886 C C . GLU A 1 114 ? 12.188 -9.527 -18.752 1.00 93.69 114 GLU A C 1
ATOM 888 O O . GLU A 1 114 ? 11.592 -8.524 -19.145 1.00 93.69 114 GLU A O 1
ATOM 893 N N . ALA A 1 115 ? 13.515 -9.623 -18.793 1.00 90.06 115 ALA A N 1
ATOM 894 C CA . ALA A 1 115 ? 14.403 -8.615 -19.370 1.00 90.06 115 ALA A CA 1
ATOM 895 C C . ALA A 1 115 ? 15.428 -9.286 -20.301 1.00 90.06 115 ALA A C 1
ATOM 897 O O . ALA A 1 115 ? 15.579 -10.507 -20.294 1.00 90.06 115 ALA A O 1
ATOM 898 N N . LYS A 1 116 ? 16.176 -8.496 -21.088 1.00 80.94 116 LYS A N 1
ATOM 899 C CA . LYS A 1 116 ? 17.127 -8.994 -22.114 1.00 80.94 116 LYS A CA 1
ATOM 900 C C . LYS A 1 116 ? 18.168 -10.021 -21.618 1.00 80.94 116 LYS A C 1
ATOM 902 O O . LYS A 1 116 ? 18.786 -10.675 -22.448 1.00 80.94 116 LYS A O 1
ATOM 907 N N . GLY A 1 117 ? 18.371 -10.160 -20.305 1.00 80.69 117 GLY A N 1
ATOM 908 C CA . GLY A 1 117 ? 19.321 -11.096 -19.690 1.00 80.69 117 GLY A CA 1
ATOM 909 C C . GLY A 1 117 ? 18.701 -12.261 -18.910 1.00 80.69 117 GLY A C 1
ATOM 910 O O . GLY A 1 117 ? 19.447 -13.010 -18.289 1.00 80.69 117 GLY A O 1
ATOM 911 N N . GLY A 1 118 ? 17.372 -12.418 -18.897 1.00 88.69 118 GLY A N 1
ATOM 912 C CA . GLY A 1 118 ? 16.713 -13.527 -18.205 1.00 88.69 118 GLY A CA 1
ATOM 913 C C . GLY A 1 118 ? 15.341 -13.184 -17.631 1.00 88.69 118 GLY A C 1
ATOM 914 O O . GLY A 1 118 ? 14.855 -12.056 -17.733 1.00 88.69 118 GLY A O 1
ATOM 915 N N . SER A 1 119 ? 14.725 -14.185 -17.005 1.00 93.50 119 SER A N 1
ATOM 916 C CA . SER A 1 119 ? 13.437 -14.061 -16.326 1.00 93.50 119 SER A CA 1
ATOM 917 C C . SER A 1 119 ? 13.588 -14.343 -14.837 1.00 93.50 119 SER A C 1
ATOM 919 O O . SER A 1 119 ? 14.193 -15.349 -14.465 1.00 93.50 119 SER A O 1
ATOM 921 N N . VAL A 1 120 ? 13.003 -13.499 -13.991 1.00 95.06 120 VAL A N 1
ATOM 922 C CA . VAL A 1 120 ? 13.017 -13.665 -12.533 1.00 95.06 120 VAL A CA 1
ATOM 923 C C . VAL A 1 120 ? 11.588 -13.662 -12.017 1.00 95.06 120 VAL A C 1
ATOM 925 O O . VAL A 1 120 ? 10.808 -12.764 -12.330 1.00 95.06 120 VAL A O 1
ATOM 928 N N . LEU A 1 121 ? 11.249 -14.664 -11.211 1.00 96.06 121 LEU A N 1
ATOM 929 C CA . LEU A 1 121 ? 9.980 -14.729 -10.497 1.00 96.06 121 LEU A CA 1
ATOM 930 C C . LEU A 1 121 ? 10.124 -14.020 -9.148 1.00 96.06 121 LEU A C 1
ATOM 932 O O . LEU A 1 121 ? 11.063 -14.290 -8.400 1.00 96.06 121 LEU A O 1
ATOM 936 N N . LYS A 1 122 ? 9.204 -13.108 -8.843 1.00 95.62 122 LYS A N 1
ATOM 937 C CA . LYS A 1 122 ? 9.194 -12.303 -7.621 1.00 95.62 122 LYS A CA 1
ATOM 938 C C . LYS A 1 122 ? 7.876 -12.493 -6.876 1.00 95.62 122 LYS A C 1
ATOM 940 O O . LYS A 1 122 ? 6.839 -12.744 -7.485 1.00 95.62 122 LYS A O 1
ATOM 945 N N . LEU A 1 123 ? 7.930 -12.355 -5.554 1.00 97.31 123 LEU A N 1
ATOM 946 C CA . LEU A 1 123 ? 6.748 -12.340 -4.694 1.00 97.31 123 LEU A CA 1
ATOM 947 C C . LEU A 1 123 ? 6.005 -11.008 -4.834 1.00 97.31 123 LEU A C 1
ATOM 949 O O . LEU A 1 123 ? 6.617 -9.944 -4.721 1.00 97.31 123 LEU A O 1
ATOM 953 N N . ASP A 1 124 ? 4.691 -11.067 -5.045 1.00 97.75 124 ASP A N 1
ATOM 954 C CA . ASP A 1 124 ? 3.815 -9.896 -5.053 1.00 97.75 124 ASP A CA 1
ATOM 955 C C . ASP A 1 124 ? 3.489 -9.492 -3.608 1.00 97.75 124 ASP A C 1
ATOM 957 O O . ASP A 1 124 ? 2.511 -9.936 -2.998 1.00 97.75 124 ASP A O 1
ATOM 961 N N . ILE A 1 125 ? 4.349 -8.640 -3.048 1.00 97.31 125 ILE A N 1
ATOM 962 C CA . ILE A 1 125 ? 4.181 -8.094 -1.697 1.00 97.31 125 ILE A CA 1
ATOM 963 C C . ILE A 1 125 ? 2.870 -7.305 -1.571 1.00 97.31 125 ILE A C 1
ATOM 965 O O . ILE A 1 125 ? 2.277 -7.305 -0.494 1.00 97.31 125 ILE A O 1
ATOM 969 N N . GLY A 1 126 ? 2.376 -6.693 -2.655 1.00 97.38 126 GLY A N 1
ATOM 970 C CA . GLY A 1 126 ? 1.082 -6.013 -2.672 1.00 97.38 126 GLY A CA 1
ATOM 971 C C . GLY A 1 126 ? -0.061 -6.963 -2.327 1.00 97.38 126 GLY A C 1
ATOM 972 O O . GLY A 1 126 ? -0.815 -6.708 -1.386 1.00 97.38 126 GLY A O 1
ATOM 973 N N . GLN A 1 127 ? -0.151 -8.099 -3.023 1.00 98.25 127 GLN A N 1
ATOM 974 C CA . GLN A 1 127 ? -1.177 -9.111 -2.742 1.00 98.25 127 GLN A CA 1
ATOM 975 C C . GLN A 1 127 ? -1.012 -9.728 -1.354 1.00 98.25 127 GLN A C 1
ATOM 977 O O . GLN A 1 127 ? -1.996 -9.876 -0.629 1.00 98.25 127 GLN A O 1
ATOM 982 N N . VAL A 1 128 ? 0.222 -10.062 -0.963 1.00 98.31 128 VAL A N 1
ATOM 983 C CA . VAL A 1 128 ? 0.503 -10.671 0.346 1.00 98.31 128 VAL A CA 1
ATOM 984 C C . VAL A 1 128 ? 0.040 -9.758 1.483 1.00 98.31 128 VAL A C 1
ATOM 986 O O . VAL A 1 128 ? -0.706 -10.198 2.357 1.00 98.31 128 VAL A O 1
ATOM 989 N N . VAL A 1 129 ? 0.412 -8.476 1.450 1.00 98.44 129 VAL A N 1
ATOM 990 C CA . VAL A 1 129 ? 0.029 -7.498 2.479 1.00 98.44 129 VAL A CA 1
ATOM 991 C C . VAL A 1 129 ? -1.486 -7.288 2.518 1.00 98.44 129 VAL A C 1
ATOM 993 O O . VAL A 1 129 ? -2.067 -7.233 3.604 1.00 98.44 129 VAL A O 1
ATOM 996 N N . LEU A 1 130 ? -2.158 -7.221 1.364 1.00 98.62 130 LEU A N 1
ATOM 997 C CA . LEU A 1 130 ? -3.619 -7.106 1.313 1.00 98.62 130 LEU A CA 1
ATOM 998 C C . LEU A 1 130 ? -4.313 -8.322 1.942 1.00 98.62 130 LEU A C 1
ATOM 1000 O O . LEU A 1 130 ? -5.240 -8.154 2.736 1.00 98.62 130 LEU A O 1
ATOM 1004 N N . LEU A 1 131 ? -3.852 -9.538 1.642 1.00 98.44 131 LEU A N 1
ATOM 1005 C CA . LEU A 1 131 ? -4.427 -10.760 2.207 1.00 98.44 131 LEU A CA 1
ATOM 1006 C C . LEU A 1 131 ? -4.220 -10.854 3.719 1.00 98.44 131 LEU A C 1
ATOM 1008 O O . LEU A 1 131 ? -5.166 -11.180 4.438 1.00 98.44 131 LEU A O 1
ATOM 1012 N N . ILE A 1 132 ? -3.023 -10.521 4.212 1.00 98.31 132 ILE A N 1
ATOM 1013 C CA . ILE A 1 132 ? -2.750 -10.483 5.656 1.00 98.31 132 ILE A CA 1
ATOM 1014 C C . ILE A 1 132 ? -3.638 -9.429 6.329 1.00 98.31 132 ILE A C 1
ATOM 1016 O O . ILE A 1 132 ? -4.274 -9.719 7.338 1.00 98.31 132 ILE A O 1
ATOM 1020 N N . THR A 1 133 ? -3.783 -8.247 5.725 1.00 98.44 133 THR A N 1
ATOM 1021 C CA . THR A 1 133 ? -4.666 -7.182 6.231 1.00 98.44 133 THR A CA 1
ATOM 1022 C C . THR A 1 133 ? -6.117 -7.657 6.349 1.00 98.44 133 THR A C 1
ATOM 1024 O O . THR A 1 133 ? -6.778 -7.399 7.357 1.00 98.44 133 THR A O 1
ATOM 1027 N N . ILE A 1 134 ? -6.629 -8.381 5.347 1.00 98.12 134 ILE A N 1
ATOM 1028 C CA . ILE A 1 134 ? -7.977 -8.968 5.390 1.00 98.12 134 ILE A CA 1
ATOM 1029 C C . ILE A 1 134 ? -8.078 -9.997 6.522 1.00 98.12 134 ILE A C 1
ATOM 1031 O O . ILE A 1 134 ? -9.033 -9.955 7.302 1.00 98.12 134 ILE A O 1
ATOM 1035 N N . ALA A 1 135 ? -7.099 -10.898 6.640 1.00 97.56 135 ALA A N 1
ATOM 1036 C CA . ALA A 1 135 ? -7.075 -11.914 7.687 1.00 97.56 135 ALA A CA 1
ATOM 1037 C C . ALA A 1 135 ? -7.082 -11.280 9.089 1.00 97.56 135 ALA A C 1
ATOM 1039 O O . ALA A 1 135 ? -7.906 -11.651 9.928 1.00 97.56 135 ALA A O 1
ATOM 1040 N N . GLU A 1 136 ? -6.245 -10.269 9.326 1.00 96.25 136 GLU A N 1
ATOM 1041 C CA . GLU A 1 136 ? -6.199 -9.529 10.590 1.00 96.25 136 GLU A CA 1
ATOM 1042 C C . GLU A 1 136 ? -7.521 -8.822 10.894 1.00 96.25 136 GLU A C 1
ATOM 1044 O O . GLU A 1 136 ? -8.042 -8.933 12.005 1.00 96.25 136 GLU A O 1
ATOM 1049 N N . MET A 1 137 ? -8.136 -8.168 9.904 1.00 96.00 137 MET A N 1
ATOM 1050 C CA . MET A 1 137 ? -9.447 -7.533 10.073 1.00 96.00 137 MET A CA 1
ATOM 1051 C C . MET A 1 137 ? -10.537 -8.536 10.471 1.00 96.00 137 MET A C 1
ATOM 1053 O O . MET A 1 137 ? -11.371 -8.241 11.338 1.00 96.00 137 MET A O 1
ATOM 1057 N N . VAL A 1 138 ? -10.525 -9.737 9.887 1.00 95.88 138 VAL A N 1
ATOM 1058 C CA . VAL A 1 138 ? -11.446 -10.820 10.257 1.00 95.88 138 VAL A CA 1
ATOM 1059 C C . VAL A 1 138 ? -11.187 -11.289 11.692 1.00 95.88 138 VAL A C 1
ATOM 1061 O O . VAL A 1 138 ? -12.137 -11.430 12.466 1.00 95.88 138 VAL A O 1
ATOM 1064 N N . LEU A 1 139 ? -9.925 -11.488 12.081 1.00 94.75 139 LEU A N 1
ATOM 1065 C CA . LEU A 1 139 ? -9.552 -11.920 13.433 1.00 94.75 139 LEU A CA 1
ATOM 1066 C C . LEU A 1 139 ? -9.943 -10.886 14.501 1.00 94.75 139 LEU A C 1
ATOM 1068 O O . LEU A 1 139 ? -10.585 -11.237 15.495 1.00 94.75 139 LEU A O 1
ATOM 1072 N N . ILE A 1 140 ? -9.653 -9.604 14.264 1.00 92.69 140 ILE A N 1
ATOM 1073 C CA . ILE A 1 140 ? -10.032 -8.491 15.150 1.00 92.69 140 ILE A CA 1
ATOM 1074 C C . ILE A 1 140 ? -11.557 -8.391 15.288 1.00 92.69 140 ILE A C 1
ATOM 1076 O O . ILE A 1 140 ? -12.074 -8.055 16.355 1.00 92.69 140 ILE A O 1
ATOM 1080 N N . SER A 1 141 ? -12.304 -8.702 14.229 1.00 88.06 141 SER A N 1
ATOM 1081 C CA . SER A 1 141 ? -13.769 -8.682 14.270 1.00 88.06 141 SER A CA 1
ATOM 1082 C C . SER A 1 141 ? -14.347 -9.852 15.081 1.00 88.06 141 SER A C 1
ATOM 1084 O O . SER A 1 141 ? -15.360 -9.686 15.769 1.00 88.06 141 SER A O 1
ATOM 1086 N N . ARG A 1 142 ? -13.697 -11.025 15.046 1.00 87.25 142 ARG A N 1
ATOM 1087 C CA . ARG A 1 142 ? -14.144 -12.257 15.723 1.00 87.25 142 ARG A CA 1
ATOM 1088 C C . ARG A 1 142 ? -13.913 -12.268 17.235 1.00 87.25 142 ARG A C 1
ATOM 1090 O O . ARG A 1 142 ? -14.698 -12.883 17.946 1.00 87.25 142 ARG A O 1
ATOM 1097 N N . THR A 1 143 ? -12.934 -11.541 17.771 1.00 73.75 143 THR A N 1
ATOM 1098 C CA . THR A 1 143 ? -12.686 -11.474 19.233 1.00 73.75 143 THR A CA 1
ATOM 1099 C C . THR A 1 143 ? -13.860 -10.905 20.054 1.00 73.75 143 THR A C 1
ATOM 1101 O O . THR A 1 143 ? -13.866 -10.990 21.279 1.00 73.75 143 THR A O 1
ATOM 1104 N N . ARG A 1 144 ? -14.913 -10.376 19.411 1.00 52.59 144 ARG A N 1
ATOM 1105 C CA . ARG A 1 144 ? -16.156 -9.922 20.055 1.00 52.59 144 ARG A CA 1
ATOM 1106 C C . ARG A 1 144 ? -17.085 -11.050 20.523 1.00 52.59 144 ARG A C 1
ATOM 1108 O O . ARG A 1 144 ? -17.817 -10.819 21.479 1.00 52.59 144 ARG A O 1
ATOM 1115 N N . THR A 1 145 ? -17.103 -12.212 19.872 1.00 50.16 145 THR A N 1
ATOM 1116 C CA . THR A 1 145 ? -18.107 -13.254 20.171 1.00 50.16 145 THR A CA 1
ATOM 1117 C C . THR A 1 145 ? -17.755 -14.104 21.390 1.00 50.16 145 THR A C 1
ATOM 1119 O O . THR A 1 145 ? -18.655 -14.614 22.047 1.00 50.16 145 THR A O 1
ATOM 1122 N N . ALA A 1 146 ? -16.473 -14.210 21.751 1.00 50.34 146 ALA A N 1
ATOM 1123 C CA . ALA A 1 146 ? -16.038 -15.038 22.877 1.00 50.34 146 ALA A CA 1
ATOM 1124 C C . ALA A 1 146 ? -16.227 -14.372 24.257 1.00 50.34 146 ALA A C 1
ATOM 1126 O O . ALA A 1 146 ? -16.430 -15.065 25.250 1.00 50.34 146 ALA A O 1
ATOM 1127 N N . SER A 1 147 ? -16.184 -13.034 24.351 1.00 47.34 147 SER A N 1
ATOM 1128 C CA . SER A 1 147 ? -16.225 -12.336 25.651 1.00 47.34 147 SER A CA 1
ATOM 1129 C C . SER A 1 147 ? -17.637 -11.999 26.152 1.00 47.34 147 SER A C 1
ATOM 1131 O O . SER A 1 147 ? -17.782 -11.599 27.305 1.00 47.34 147 SER A O 1
ATOM 1133 N N . SER A 1 148 ? -18.678 -12.143 25.326 1.00 50.03 148 SER A N 1
ATOM 1134 C CA . SER A 1 148 ? -20.069 -11.843 25.705 1.00 50.03 148 SER A CA 1
ATOM 1135 C C . SER A 1 148 ? -20.824 -13.035 26.312 1.00 50.03 148 SER A C 1
ATOM 1137 O O . SER A 1 148 ? -22.024 -12.930 26.541 1.00 50.03 148 SER A O 1
ATOM 1139 N N . GLY A 1 149 ? -20.150 -14.168 26.540 1.00 46.12 149 GLY A N 1
ATOM 1140 C CA . GLY A 1 149 ? -20.769 -15.446 26.911 1.00 46.12 149 GLY A CA 1
ATOM 1141 C C . GLY A 1 149 ? -20.481 -15.959 28.324 1.00 46.12 149 GLY A C 1
ATOM 1142 O O . GLY A 1 149 ? -20.695 -17.141 28.563 1.00 46.12 149 GLY A O 1
ATOM 1143 N N . LYS A 1 150 ? -19.989 -15.140 29.265 1.00 43.09 150 LYS A N 1
ATOM 1144 C CA . LYS A 1 150 ? -19.943 -15.556 30.679 1.00 43.09 150 LYS A CA 1
ATOM 1145 C C . LYS A 1 150 ? -21.270 -15.192 31.360 1.00 43.09 150 LYS A C 1
ATOM 1147 O O . LYS A 1 150 ? -21.471 -14.007 31.632 1.00 43.09 150 LYS A O 1
ATOM 1152 N N . PRO A 1 151 ? -22.177 -16.151 31.638 1.00 47.72 151 PRO A N 1
ATOM 1153 C CA . PRO A 1 151 ? -23.287 -15.894 32.541 1.00 47.72 151 PRO A CA 1
ATOM 1154 C C . PRO A 1 151 ? -22.714 -15.557 33.918 1.00 47.72 151 PRO A C 1
ATOM 1156 O O . PRO A 1 151 ? -21.775 -16.194 34.393 1.00 47.72 151 PRO A O 1
ATOM 1159 N N . ASN A 1 152 ? -23.256 -14.508 34.526 1.00 50.16 152 ASN A N 1
ATOM 1160 C CA . ASN A 1 152 ? -22.944 -14.107 35.887 1.00 50.16 152 ASN A CA 1
ATOM 1161 C C . ASN A 1 152 ? -23.332 -15.258 36.844 1.00 50.16 152 ASN A C 1
ATOM 1163 O O . ASN A 1 152 ? -24.521 -15.563 36.916 1.00 50.16 152 ASN A O 1
ATOM 1167 N N . PRO A 1 153 ? -22.398 -15.903 37.574 1.00 53.50 153 PRO A N 1
ATOM 1168 C CA . PRO A 1 153 ? -22.712 -17.019 38.472 1.00 53.50 153 PRO A CA 1
ATOM 1169 C C . PRO A 1 153 ? -23.296 -16.548 39.817 1.00 53.50 153 PRO A C 1
ATOM 1171 O O . PRO A 1 153 ? -23.020 -17.127 40.861 1.00 53.50 153 PRO A O 1
ATOM 1174 N N . SER A 1 154 ? -24.089 -15.476 39.813 1.00 63.28 154 SER A N 1
ATOM 1175 C CA . SER A 1 154 ? -24.775 -14.974 41.004 1.00 63.28 154 SER A CA 1
ATOM 1176 C C . SER A 1 154 ? -26.264 -14.789 40.728 1.00 63.28 154 SER A C 1
ATOM 1178 O O . SER A 1 154 ? -26.736 -13.682 40.466 1.00 63.28 154 SER A O 1
ATOM 1180 N N . ARG A 1 155 ? -26.992 -15.907 40.753 1.00 44.47 155 ARG A N 1
ATOM 1181 C CA . ARG A 1 155 ? -28.408 -16.007 41.121 1.00 44.47 155 ARG A CA 1
ATOM 1182 C C . ARG A 1 155 ? -28.763 -17.453 41.425 1.00 44.47 155 ARG A C 1
ATOM 1184 O O . ARG A 1 155 ? -28.322 -18.322 40.644 1.00 44.47 155 ARG A O 1
#

pLDDT: mean 88.49, std 14.88, range [43.09, 98.75]

Foldseek 3Di:
DVVVVVVLVVLLVVLLVVLVVQLVVQLPDQVCVVVDPDPDDPDQPLSSLVSSLVSLVVQLVVLLVVDALVCSNSLSNNVNSLVSNLVSLVVSVVSVVVVDQWDWADDQQWIWIDGPVGIDIDGNVSNVSNVVSVVSVVVNVVVVPVPVPDDDPDD

Sequence (155 aa):
MRVELKKELGAGFAALSLTLLIAALAAATPLEDFLSHYPLPRLYPWYVYWRIAVVMLITWIAASSLASKERRLARWLMVTSALALASSHYAALAAEVTAGGVKIEMFPLLYRVEAKGGSVLKLDIGQVVLLITIAEMVLISRTRTASSGKPNPSR

Radius of gyration: 20.08 Å; chains: 1; bounding box: 56×31×63 Å